Protein AF-A0A943GGS2-F1 (afdb_monomer_lite)

Foldseek 3Di:
DDPCQDPVNCVVVPVPQFAQFPVPRDHRAGQRDWDQDPVRDTGRGHPVVNVVVVPD

Sequence (56 aa):
MAKQRRGKYLKATTPEWRGTCPLCGRKRVKLAWTAKDSTGNKVNVCKLCFSKSTDK

Structure (mmCIF, N/CA/C/O backbone):
data_AF-A0A943GGS2-F1
#
_entry.id   AF-A0A943GGS2-F1
#
loop_
_atom_site.group_PDB
_atom_site.id
_atom_site.type_symbol
_atom_site.label_atom_id
_atom_site.label_alt_id
_atom_site.label_comp_id
_atom_site.label_asym_id
_atom_site.label_entity_id
_atom_site.label_seq_id
_atom_site.pdbx_PDB_ins_code
_atom_site.Cartn_x
_atom_site.Cartn_y
_atom_site.Cartn_z
_atom_site.occupancy
_atom_site.B_iso_or_equiv
_atom_site.auth_seq_id
_atom_site.auth_comp_id
_atom_site.auth_asym_id
_atom_site.auth_atom_id
_atom_site.pdbx_PDB_model_num
ATOM 1 N N . MET A 1 1 ? -1.337 12.614 -7.828 1.00 57.38 1 MET A N 1
ATOM 2 C CA . MET A 1 1 ? -0.831 11.297 -7.352 1.00 57.38 1 MET A CA 1
ATOM 3 C C . MET A 1 1 ? 0.641 11.418 -6.980 1.00 57.38 1 MET A C 1
ATOM 5 O O . MET A 1 1 ? 1.423 11.813 -7.835 1.00 57.38 1 MET A O 1
ATOM 9 N N . ALA A 1 2 ? 1.025 11.064 -5.750 1.00 67.06 2 ALA A N 1
ATOM 10 C CA . ALA A 1 2 ? 2.430 11.043 -5.332 1.00 67.06 2 ALA A CA 1
ATOM 11 C C . ALA A 1 2 ? 3.271 10.101 -6.223 1.00 67.06 2 ALA A C 1
ATOM 13 O O . ALA A 1 2 ? 2.856 8.969 -6.498 1.00 67.06 2 ALA A O 1
ATOM 14 N N . LYS A 1 3 ? 4.456 10.552 -6.67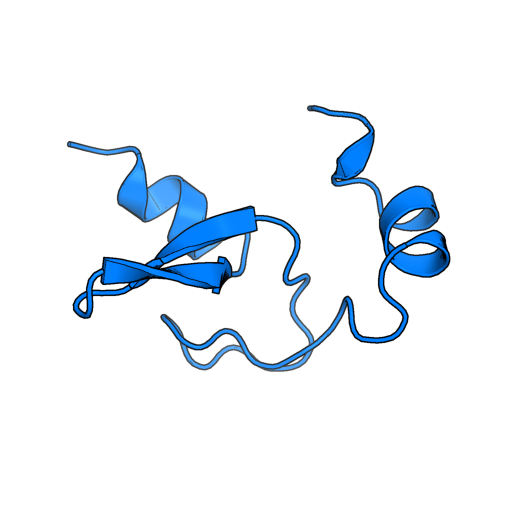0 1.00 75.38 3 LYS A N 1
ATOM 15 C CA . LYS A 1 3 ? 5.361 9.780 -7.555 1.00 75.38 3 LYS A CA 1
ATOM 16 C C . LYS A 1 3 ? 5.747 8.417 -6.966 1.00 75.38 3 LYS A C 1
ATOM 18 O O . LYS A 1 3 ? 5.859 7.454 -7.722 1.00 75.38 3 LYS A O 1
ATOM 23 N N . GLN A 1 4 ? 5.841 8.321 -5.638 1.00 73.81 4 GLN A N 1
ATOM 24 C CA . GLN A 1 4 ? 6.187 7.099 -4.901 1.00 73.81 4 GLN A CA 1
ATOM 25 C C . GLN A 1 4 ? 5.245 5.913 -5.176 1.00 73.81 4 GLN A C 1
ATOM 27 O O . GLN A 1 4 ? 5.641 4.763 -5.047 1.00 73.81 4 GLN A O 1
ATOM 32 N N . ARG A 1 5 ? 4.002 6.156 -5.616 1.00 73.50 5 ARG A N 1
ATOM 33 C CA . ARG A 1 5 ? 3.014 5.089 -5.868 1.00 73.50 5 ARG A CA 1
ATOM 34 C C . ARG A 1 5 ? 2.983 4.622 -7.332 1.00 73.50 5 ARG A C 1
ATOM 36 O O . ARG A 1 5 ? 2.147 3.791 -7.705 1.00 73.50 5 ARG A O 1
ATOM 43 N N . ARG A 1 6 ? 3.867 5.130 -8.204 1.00 81.12 6 ARG A N 1
ATOM 44 C CA . ARG A 1 6 ? 3.972 4.710 -9.620 1.00 81.12 6 ARG A CA 1
ATOM 45 C C . ARG A 1 6 ? 4.683 3.363 -9.756 1.00 81.12 6 ARG A C 1
ATOM 47 O O . ARG A 1 6 ? 5.539 3.019 -8.957 1.00 81.12 6 ARG A O 1
ATOM 54 N N . GLY A 1 7 ? 4.319 2.593 -10.789 1.00 78.12 7 GLY A N 1
ATOM 55 C CA . GLY A 1 7 ? 4.862 1.241 -11.010 1.00 78.12 7 GLY A CA 1
ATOM 56 C C . GLY A 1 7 ? 6.385 1.213 -11.158 1.00 78.12 7 GLY A C 1
ATOM 57 O O . GLY A 1 7 ? 7.018 0.347 -10.575 1.00 78.12 7 GLY A O 1
ATOM 58 N N . LYS A 1 8 ? 6.968 2.202 -11.852 1.00 81.44 8 LYS A N 1
ATOM 59 C CA . LYS A 1 8 ? 8.426 2.326 -12.023 1.00 81.44 8 LYS A CA 1
ATOM 60 C C . LYS A 1 8 ? 9.164 2.499 -10.689 1.00 81.44 8 LYS A C 1
ATOM 62 O O . LYS A 1 8 ? 10.181 1.859 -10.486 1.00 81.44 8 LYS A O 1
ATOM 67 N N . TYR A 1 9 ? 8.631 3.330 -9.789 1.00 81.44 9 TYR A N 1
ATOM 68 C CA . TYR A 1 9 ? 9.235 3.561 -8.476 1.00 81.44 9 TYR A CA 1
ATOM 69 C C . TYR A 1 9 ? 9.072 2.336 -7.575 1.00 81.44 9 TYR A C 1
ATOM 71 O O . TYR A 1 9 ? 10.047 1.836 -7.044 1.00 81.44 9 TYR A O 1
ATOM 79 N N . LEU A 1 10 ? 7.869 1.764 -7.508 1.00 79.75 10 LEU A N 1
ATOM 80 C CA . LEU A 1 10 ? 7.619 0.560 -6.710 1.00 79.75 10 LEU A CA 1
ATOM 81 C C . LEU A 1 10 ? 8.454 -0.634 -7.161 1.00 79.75 10 LEU A C 1
ATOM 83 O O . LEU A 1 10 ? 8.984 -1.337 -6.319 1.00 79.75 10 LEU A O 1
ATOM 87 N N . LYS A 1 11 ? 8.648 -0.822 -8.470 1.00 78.06 11 LYS A N 1
ATOM 88 C CA . LYS A 1 11 ? 9.539 -1.869 -8.983 1.00 78.06 11 LYS A CA 1
ATOM 89 C C . LYS A 1 11 ? 10.993 -1.670 -8.528 1.00 78.06 11 LYS A C 1
ATOM 91 O O . LYS A 1 11 ? 11.707 -2.653 -8.397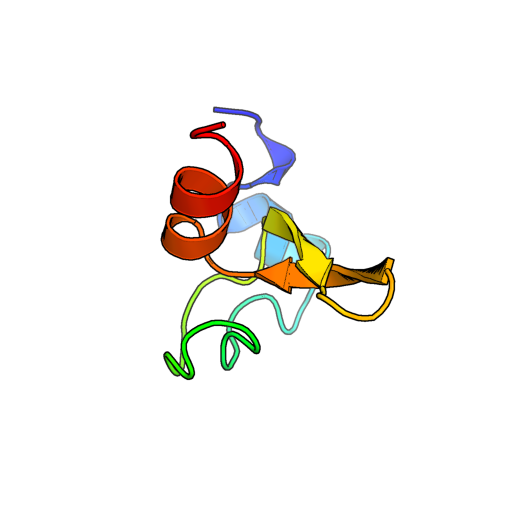 1.00 78.06 11 LYS A O 1
ATOM 96 N N . ALA A 1 12 ? 11.418 -0.426 -8.299 1.00 79.19 12 ALA A N 1
ATOM 97 C CA . ALA A 1 12 ? 12.760 -0.101 -7.822 1.00 79.19 12 ALA A CA 1
ATOM 98 C C . ALA A 1 12 ? 12.892 -0.184 -6.290 1.00 79.19 12 ALA A C 1
ATOM 100 O O . ALA A 1 12 ? 13.951 -0.545 -5.797 1.00 79.19 12 ALA A O 1
ATOM 101 N N . THR A 1 13 ? 11.843 0.154 -5.535 1.00 76.81 13 THR A N 1
ATOM 102 C CA . THR A 1 13 ? 11.895 0.234 -4.061 1.00 76.81 13 THR A CA 1
ATOM 103 C C . THR A 1 13 ? 11.391 -1.030 -3.365 1.00 76.81 13 THR A C 1
ATOM 105 O O . THR A 1 13 ? 11.774 -1.305 -2.236 1.00 76.81 13 THR A O 1
ATOM 108 N N . THR A 1 14 ? 10.493 -1.784 -3.997 1.00 73.06 14 THR A N 1
ATOM 109 C CA . THR A 1 14 ? 9.842 -2.963 -3.414 1.00 73.06 14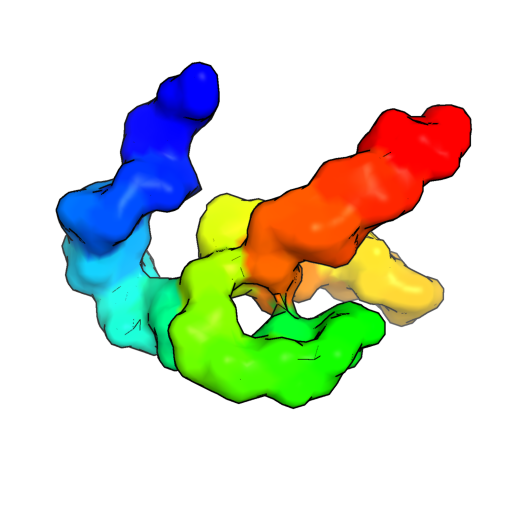 THR A CA 1
ATOM 110 C C . THR A 1 14 ? 9.701 -4.046 -4.486 1.00 73.06 14 THR A C 1
ATOM 112 O O . THR A 1 14 ? 8.758 -3.999 -5.278 1.00 73.06 14 THR A O 1
ATOM 115 N N . PRO A 1 15 ? 10.600 -5.043 -4.548 1.00 68.69 15 PRO A N 1
ATOM 116 C CA . PRO A 1 15 ? 10.510 -6.110 -5.548 1.00 68.69 15 PRO A CA 1
ATOM 117 C C . PRO A 1 15 ? 9.169 -6.871 -5.486 1.00 68.69 15 PRO A C 1
ATOM 119 O O . PRO A 1 15 ? 8.623 -7.225 -6.531 1.00 68.69 15 PRO A O 1
ATOM 122 N N . GLU A 1 16 ? 8.554 -6.982 -4.302 1.00 73.38 16 GLU A N 1
ATOM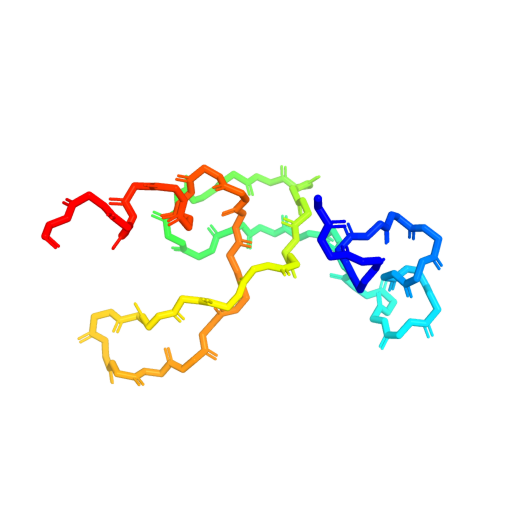 123 C CA . GLU A 1 16 ? 7.247 -7.625 -4.066 1.00 73.38 16 GLU A CA 1
ATOM 124 C C . GLU A 1 16 ? 6.046 -6.655 -4.072 1.00 73.38 16 GLU A C 1
ATOM 126 O O . GLU A 1 16 ? 5.021 -6.867 -3.425 1.00 73.38 16 GLU A O 1
ATOM 131 N N . TRP A 1 17 ? 6.127 -5.555 -4.825 1.00 77.38 17 TRP A N 1
ATOM 132 C CA . TRP A 1 17 ? 5.062 -4.541 -4.884 1.00 77.38 17 TRP A CA 1
ATOM 133 C C . TRP A 1 17 ? 3.700 -5.054 -5.389 1.00 77.38 17 TRP A C 1
ATOM 135 O O . TRP A 1 17 ? 2.690 -4.352 -5.248 1.00 77.38 17 TRP A O 1
ATOM 145 N N . ARG A 1 18 ? 3.656 -6.237 -6.019 1.00 80.12 18 ARG A N 1
ATOM 146 C CA . ARG A 1 18 ? 2.423 -6.955 -6.365 1.00 80.12 18 ARG A CA 1
ATOM 147 C C . ARG A 1 18 ? 2.268 -8.158 -5.451 1.00 80.12 18 ARG A C 1
ATOM 149 O O . ARG A 1 18 ? 3.068 -9.079 -5.523 1.00 80.12 18 ARG A O 1
ATOM 156 N N . GLY A 1 19 ? 1.178 -8.192 -4.700 1.00 82.56 19 GLY A N 1
ATOM 157 C CA . GLY A 1 19 ? 0.899 -9.289 -3.783 1.00 82.56 19 GLY A CA 1
ATOM 158 C C . GLY A 1 19 ? -0.588 -9.452 -3.516 1.00 82.56 19 GLY A C 1
ATOM 159 O O . GLY A 1 19 ? -1.436 -8.926 -4.248 1.00 82.56 19 GLY A O 1
ATOM 160 N N . THR A 1 20 ? -0.894 -10.207 -2.470 1.00 84.06 20 THR A N 1
ATOM 161 C CA . THR A 1 20 ? -2.254 -10.353 -1.956 1.00 84.06 20 THR A CA 1
ATOM 162 C C . THR A 1 20 ? -2.526 -9.237 -0.956 1.00 84.06 20 THR A C 1
ATOM 164 O O . THR A 1 20 ? -1.743 -9.025 -0.037 1.00 84.06 20 THR A O 1
ATOM 167 N N . CYS A 1 21 ? -3.615 -8.489 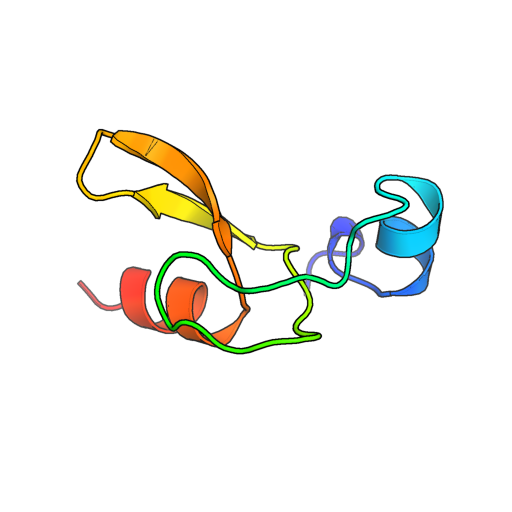-1.134 1.00 80.69 21 CYS A N 1
ATOM 168 C CA . CYS A 1 21 ? -3.978 -7.447 -0.178 1.00 80.69 21 CYS A CA 1
ATOM 169 C C . CYS A 1 21 ? -4.545 -8.070 1.107 1.00 80.69 21 CYS A C 1
ATOM 171 O O . CYS A 1 21 ? -5.542 -8.786 1.007 1.00 80.69 21 CYS A O 1
ATOM 173 N N . PRO A 1 22 ? -3.990 -7.752 2.293 1.00 78.00 22 PRO A N 1
ATOM 174 C CA . PRO A 1 22 ? -4.427 -8.355 3.556 1.00 78.00 22 PRO A CA 1
ATOM 175 C C . PRO A 1 22 ? -5.847 -7.938 3.965 1.00 78.00 22 PRO A C 1
ATOM 177 O O . PRO A 1 22 ? -6.540 -8.700 4.618 1.00 78.00 22 PRO A O 1
ATOM 180 N N . LEU A 1 23 ? -6.323 -6.768 3.519 1.00 77.19 23 LEU A N 1
ATOM 181 C CA . LEU A 1 23 ? -7.654 -6.260 3.874 1.00 77.19 23 LEU A CA 1
ATOM 182 C C . LEU A 1 23 ? -8.794 -6.792 2.996 1.00 77.19 23 LEU A C 1
ATOM 184 O O . LEU A 1 23 ? -9.937 -6.828 3.429 1.00 77.19 23 LEU A O 1
ATOM 188 N N . CYS A 1 24 ? -8.526 -7.133 1.732 1.00 77.94 24 CYS A N 1
ATOM 189 C CA . CYS A 1 24 ? -9.583 -7.530 0.787 1.00 77.94 24 CYS A CA 1
ATOM 190 C C . CYS A 1 24 ? -9.320 -8.852 0.063 1.00 77.94 24 CYS A C 1
ATOM 192 O O . CYS A 1 24 ? -10.077 -9.208 -0.837 1.00 77.94 24 CYS A O 1
ATOM 194 N N . GLY A 1 25 ? -8.220 -9.544 0.370 1.00 79.12 25 GLY A N 1
ATOM 195 C CA . GLY A 1 25 ? -7.859 -10.832 -0.230 1.00 79.12 25 GLY A CA 1
ATOM 196 C C . GLY A 1 25 ? -7.531 -10.796 -1.728 1.00 79.12 25 GLY A C 1
ATOM 197 O O . GLY A 1 25 ? -7.266 -11.837 -2.328 1.00 79.12 25 GLY A O 1
ATOM 198 N N . ARG A 1 26 ? -7.532 -9.621 -2.375 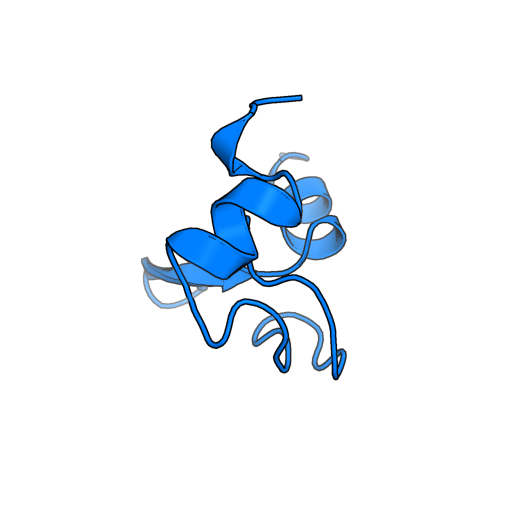1.00 80.56 26 ARG A N 1
ATOM 199 C CA . ARG A 1 26 ? -7.256 -9.520 -3.816 1.00 80.56 26 ARG A CA 1
ATOM 200 C C . ARG A 1 26 ? -5.813 -9.898 -4.118 1.00 80.56 26 ARG A C 1
ATOM 202 O O . ARG A 1 26 ? -4.895 -9.283 -3.584 1.00 80.56 26 ARG A O 1
ATOM 209 N N . LYS A 1 27 ? -5.627 -10.857 -5.023 1.00 83.25 27 LYS A N 1
ATOM 210 C CA . LYS A 1 27 ? -4.322 -11.363 -5.472 1.00 83.25 27 LYS A CA 1
ATOM 211 C C . LYS A 1 27 ? -3.746 -10.485 -6.596 1.00 83.25 27 LYS A C 1
ATOM 213 O O . LYS A 1 27 ? -4.498 -9.857 -7.341 1.00 83.25 27 LYS A O 1
ATOM 218 N N . ARG A 1 28 ? -2.411 -10.445 -6.739 1.00 80.31 28 ARG A N 1
ATOM 219 C CA . ARG A 1 28 ? -1.665 -9.669 -7.768 1.00 80.31 28 ARG A CA 1
ATOM 220 C C . ARG A 1 28 ? -1.956 -8.155 -7.799 1.00 80.31 28 ARG A C 1
ATOM 222 O O . ARG A 1 28 ? -1.736 -7.496 -8.826 1.00 80.31 28 ARG A O 1
ATOM 229 N N . VAL A 1 29 ? -2.406 -7.570 -6.690 1.00 85.44 29 VAL A N 1
ATOM 230 C CA . VAL A 1 29 ? -2.678 -6.127 -6.601 1.00 85.44 29 VAL A CA 1
ATOM 231 C C . VAL A 1 29 ? -1.460 -5.355 -6.126 1.00 85.44 29 VAL A C 1
ATOM 233 O O . VAL A 1 29 ? -0.596 -5.882 -5.435 1.00 85.44 29 VAL A O 1
ATOM 236 N N . LYS A 1 30 ? -1.399 -4.076 -6.498 1.00 81.31 30 LYS A N 1
ATOM 237 C CA . LYS A 1 30 ? -0.336 -3.174 -6.059 1.00 81.31 30 LYS A CA 1
ATOM 238 C C . LYS A 1 30 ? -0.509 -2.834 -4.572 1.00 81.31 30 LYS A C 1
ATOM 240 O O . LYS A 1 30 ? -1.484 -2.167 -4.224 1.00 81.31 30 LYS A O 1
ATOM 245 N N . LEU A 1 31 ? 0.460 -3.222 -3.748 1.00 82.56 31 LEU A N 1
ATOM 246 C CA . LEU A 1 31 ? 0.534 -2.947 -2.309 1.00 82.56 31 LEU A CA 1
ATOM 247 C C . LEU A 1 31 ? 1.383 -1.692 -2.050 1.00 82.56 31 LEU A C 1
ATOM 249 O O . LEU A 1 31 ? 2.469 -1.757 -1.493 1.00 82.56 31 LEU A O 1
ATOM 253 N N . ALA A 1 32 ? 0.924 -0.542 -2.541 1.00 81.38 32 ALA A N 1
ATOM 254 C CA . ALA A 1 32 ? 1.677 0.721 -2.483 1.00 81.38 32 ALA A CA 1
ATOM 255 C C . ALA A 1 32 ? 1.085 1.763 -1.531 1.00 81.38 32 ALA A C 1
ATOM 257 O O . ALA A 1 32 ? 1.542 2.908 -1.497 1.00 81.38 32 ALA A O 1
ATOM 258 N N . TRP A 1 33 ? 0.013 1.406 -0.833 1.00 81.62 33 TRP A N 1
ATOM 259 C CA . TRP A 1 33 ? -0.662 2.290 0.099 1.00 81.62 33 TRP A CA 1
ATOM 260 C C . TRP A 1 33 ? -0.497 1.735 1.494 1.00 81.62 33 TRP A C 1
ATOM 262 O O . TRP A 1 33 ? -0.763 0.567 1.705 1.00 81.62 33 TRP A O 1
ATOM 272 N N . THR A 1 34 ? -0.088 2.555 2.444 1.00 79.69 34 THR A N 1
ATOM 273 C CA . THR A 1 34 ? -0.037 2.163 3.847 1.00 79.69 34 THR A CA 1
ATOM 274 C C . THR A 1 34 ? -1.373 2.477 4.504 1.00 79.69 34 THR A C 1
ATOM 276 O O . THR A 1 34 ? -1.829 3.620 4.467 1.00 79.69 34 THR A O 1
ATOM 279 N N . ALA A 1 35 ? -2.004 1.465 5.092 1.00 78.69 35 ALA A N 1
ATOM 280 C CA . ALA A 1 35 ? -3.164 1.622 5.963 1.00 78.69 35 ALA A CA 1
ATOM 281 C C . ALA A 1 35 ? -2.857 1.014 7.334 1.00 78.69 35 ALA A C 1
ATOM 283 O O . ALA A 1 35 ? -1.958 0.180 7.465 1.00 78.69 35 ALA A O 1
ATOM 284 N N . LYS A 1 36 ? -3.581 1.462 8.359 1.00 75.75 36 LYS A N 1
ATOM 285 C CA . LYS A 1 36 ? -3.548 0.812 9.668 1.00 75.75 36 LYS A CA 1
ATOM 286 C C . LYS A 1 36 ? -4.493 -0.381 9.615 1.00 75.75 36 LYS A C 1
ATOM 288 O O . LYS A 1 36 ? -5.651 -0.226 9.234 1.00 75.75 36 LYS A O 1
ATOM 293 N N . ASP A 1 37 ? -3.973 -1.549 9.947 1.00 72.50 37 ASP A N 1
ATOM 294 C CA . ASP A 1 37 ? -4.789 -2.728 10.205 1.00 72.50 37 ASP A CA 1
ATOM 295 C C . ASP A 1 37 ? -5.613 -2.536 11.495 1.00 72.50 37 ASP A C 1
ATOM 297 O O . ASP A 1 37 ? -5.262 -1.689 12.323 1.00 72.50 37 ASP A O 1
ATOM 301 N N . SER A 1 38 ? -6.665 -3.337 11.702 1.00 65.12 38 SER A N 1
ATOM 302 C CA . SER A 1 38 ? -7.438 -3.367 12.960 1.00 65.12 38 SER A CA 1
ATOM 303 C C . SER A 1 38 ? -6.565 -3.638 14.195 1.00 65.12 38 SER A C 1
ATOM 305 O O . SER A 1 38 ? -6.946 -3.295 15.309 1.00 65.12 38 SER A O 1
ATOM 307 N N . THR A 1 39 ? -5.368 -4.193 13.991 1.00 65.75 39 THR A N 1
ATOM 308 C CA . THR A 1 39 ? -4.357 -4.461 15.027 1.00 65.75 39 THR A CA 1
ATOM 309 C C . THR A 1 39 ? -3.405 -3.272 15.273 1.00 65.75 39 THR A C 1
ATOM 311 O O . THR A 1 39 ? -2.459 -3.368 16.047 1.00 65.75 39 THR A O 1
ATOM 314 N N . GLY A 1 40 ? -3.586 -2.140 14.582 1.00 68.56 40 GLY A N 1
ATOM 315 C CA . GLY A 1 40 ? -2.719 -0.956 14.692 1.00 68.56 40 GLY A CA 1
ATOM 316 C C . GLY A 1 40 ? -1.418 -1.025 13.879 1.00 68.56 40 GLY A C 1
ATOM 317 O O . GLY A 1 40 ? -0.678 -0.039 13.807 1.00 68.56 40 GLY A O 1
ATOM 318 N N . ASN A 1 41 ? -1.154 -2.146 13.203 1.00 74.44 41 ASN A N 1
ATOM 319 C CA . ASN A 1 41 ? 0.033 -2.335 12.373 1.00 74.44 41 ASN A CA 1
ATOM 320 C C . ASN A 1 41 ? -0.080 -1.594 11.034 1.00 74.44 41 ASN A C 1
ATOM 322 O O . ASN A 1 41 ? -1.126 -1.597 10.382 1.00 74.44 41 ASN A O 1
ATOM 326 N N . LYS A 1 42 ? 1.019 -0.968 10.596 1.00 76.25 42 LYS A N 1
ATOM 327 C CA . LYS A 1 42 ? 1.109 -0.326 9.277 1.00 76.25 42 LYS A CA 1
ATOM 328 C C . LYS A 1 42 ? 1.290 -1.408 8.216 1.00 76.25 42 LYS A C 1
ATOM 330 O O . LYS A 1 42 ? 2.380 -1.955 8.074 1.00 76.25 42 LYS A O 1
ATOM 335 N N . VAL A 1 43 ? 0.237 -1.691 7.461 1.00 80.06 43 VAL A N 1
ATOM 336 C CA . VAL A 1 43 ? 0.247 -2.701 6.400 1.00 80.06 43 VAL A CA 1
ATOM 337 C C . VAL A 1 43 ? 0.165 -2.054 5.026 1.00 80.06 43 VAL A C 1
ATOM 339 O O . VAL A 1 43 ? -0.523 -1.050 4.821 1.00 80.06 43 VAL A O 1
ATOM 342 N N . ASN A 1 44 ? 0.871 -2.645 4.064 1.00 80.44 44 ASN A N 1
ATOM 343 C CA . ASN A 1 44 ? 0.759 -2.261 2.665 1.00 80.44 44 ASN A CA 1
ATOM 344 C C . ASN A 1 44 ? -0.505 -2.888 2.064 1.00 80.44 44 ASN A C 1
ATOM 346 O O . ASN A 1 44 ? -0.696 -4.102 2.065 1.00 80.44 44 ASN A O 1
ATOM 350 N N . VAL A 1 45 ? -1.381 -2.046 1.535 1.00 82.25 45 VAL A N 1
ATOM 351 C CA . VAL A 1 45 ? -2.714 -2.380 1.047 1.00 82.25 45 VAL A CA 1
ATOM 352 C C . VAL A 1 45 ? -2.916 -1.875 -0.373 1.00 82.25 45 VAL A C 1
ATOM 354 O O . VAL A 1 45 ? -2.138 -1.085 -0.922 1.00 82.25 45 VAL A O 1
ATOM 357 N N . CYS A 1 46 ? -3.982 -2.362 -0.999 1.00 85.00 46 CYS A N 1
ATOM 358 C CA . CYS A 1 46 ? -4.370 -1.915 -2.324 1.00 85.00 46 CYS A CA 1
ATOM 359 C C . CYS A 1 46 ? -5.004 -0.514 -2.292 1.00 85.00 46 CYS A C 1
ATOM 361 O O . CYS A 1 46 ? -5.537 -0.072 -1.273 1.00 85.00 46 CYS A O 1
ATOM 363 N N . LYS A 1 47 ? -5.012 0.157 -3.452 1.00 79.88 47 LYS A N 1
ATOM 364 C CA . LYS A 1 47 ? -5.629 1.484 -3.639 1.00 79.88 47 LYS A CA 1
ATOM 365 C C . LYS A 1 47 ? -7.054 1.559 -3.093 1.00 79.88 47 LYS A C 1
ATOM 367 O O . LYS A 1 47 ? -7.426 2.560 -2.504 1.00 79.88 47 LYS A O 1
ATOM 372 N N . LEU A 1 48 ? -7.840 0.508 -3.318 1.00 78.81 48 LEU A N 1
ATOM 373 C CA . LEU A 1 48 ? -9.256 0.469 -2.963 1.00 78.81 48 LEU A CA 1
ATOM 374 C C . LEU A 1 48 ? -9.459 0.446 -1.453 1.00 78.81 48 LEU A C 1
ATOM 376 O O . LEU A 1 48 ? -10.289 1.190 -0.948 1.00 78.81 48 LEU A O 1
ATOM 380 N N . CYS A 1 49 ? -8.684 -0.368 -0.736 1.00 78.88 49 CYS A N 1
ATOM 381 C CA . CYS A 1 49 ? -8.754 -0.407 0.719 1.00 78.88 49 CYS A CA 1
ATOM 382 C C . CYS A 1 49 ? -8.309 0.921 1.325 1.00 78.88 49 CYS A C 1
ATOM 384 O O . CYS A 1 49 ? -8.977 1.425 2.212 1.00 78.88 49 CYS A O 1
ATOM 386 N N . PHE A 1 50 ? -7.254 1.535 0.784 1.00 79.94 50 PHE A N 1
ATOM 387 C CA . PHE A 1 50 ? -6.838 2.865 1.220 1.00 79.94 50 PHE A CA 1
ATOM 388 C C . PHE A 1 50 ? -7.926 3.924 0.987 1.00 79.94 50 PHE A C 1
ATOM 390 O O . PHE A 1 50 ? -8.204 4.725 1.873 1.00 79.94 50 PHE A O 1
ATOM 397 N N . SER A 1 51 ? -8.575 3.908 -0.181 1.00 76.81 51 SER A N 1
ATOM 398 C CA . SER A 1 51 ? -9.689 4.815 -0.478 1.00 76.81 51 SER A CA 1
ATOM 399 C C . SER A 1 51 ? -10.886 4.599 0.449 1.00 76.81 51 SER A C 1
ATOM 401 O O . SER A 1 51 ? -11.483 5.580 0.866 1.00 76.81 51 SER A O 1
ATOM 403 N N . LYS A 1 52 ? -11.199 3.350 0.821 1.00 72.00 52 LYS A N 1
ATOM 404 C CA . LYS A 1 52 ? -12.259 3.043 1.796 1.00 72.00 52 LYS A CA 1
ATOM 405 C C . LYS A 1 52 ? -11.913 3.481 3.221 1.00 72.00 52 LYS A C 1
ATOM 407 O O . LYS A 1 52 ? -12.802 3.876 3.954 1.00 72.00 52 LYS A O 1
ATOM 412 N N . SER A 1 53 ? -10.642 3.430 3.617 1.00 62.38 53 SER A N 1
ATOM 413 C CA . SER A 1 53 ? -10.205 3.876 4.949 1.00 62.38 53 SER A CA 1
ATOM 414 C C . SER A 1 53 ? -10.166 5.399 5.115 1.00 62.38 53 SER A C 1
ATOM 416 O O . SER A 1 53 ? -9.994 5.861 6.234 1.00 62.38 53 SER A O 1
ATOM 418 N N . THR A 1 54 ? -10.262 6.171 4.027 1.00 56.31 54 THR A N 1
ATOM 419 C CA . THR A 1 54 ? -10.210 7.648 4.065 1.00 56.31 54 THR A CA 1
ATOM 420 C C . THR A 1 54 ? -11.613 8.278 4.125 1.00 56.31 54 THR A C 1
ATOM 422 O O . THR A 1 54 ? -11.729 9.494 4.162 1.00 56.31 54 THR A O 1
ATOM 425 N N . ASP A 1 55 ? -12.671 7.464 4.129 1.00 44.78 55 ASP A N 1
ATOM 426 C CA . ASP A 1 55 ? -14.065 7.895 4.269 1.00 44.78 55 ASP A CA 1
ATOM 427 C C . ASP A 1 55 ? -14.518 7.673 5.722 1.00 44.78 55 ASP A C 1
ATOM 429 O O . ASP A 1 55 ? -15.189 6.691 6.037 1.00 44.78 55 ASP A O 1
ATOM 433 N N . LYS A 1 56 ? -14.030 8.508 6.645 1.00 41.88 56 LYS A N 1
ATOM 434 C CA . LYS A 1 56 ? -14.650 8.712 7.959 1.00 41.88 56 LYS A CA 1
ATOM 435 C C . LYS A 1 56 ? -14.209 10.028 8.579 1.00 41.88 56 LYS A C 1
ATOM 437 O O . LYS A 1 56 ? -12.996 10.324 8.497 1.00 41.88 56 LYS A O 1
#

pLDDT: mean 75.5, std 8.8, range [41.88, 85.44]

Radius of gyration: 11.07 Å; chains: 1; bounding box: 27×23×27 Å

Secondary structure (DSSP, 8-state):
--GGGSHHHHHHH-TT-EE--TTT--TTEE--EEEE-TTS-EEEE-HHHHHHHT--